Protein AF-Q5IG02-F1 (afdb_monomer)

InterPro domains:
  IPR018108 Mitochondrial carrier protein, transmembrane region [PF00153] (3-53)
  IPR018108 Mitochondrial carrier protein, transmembrane region [PS50920] (1-50)
  IPR023395 Mitochondrial carrier protein domain superfamily [G3DSA:1.50.40.10] (1-66)
  IPR023395 Mitochondrial carrier protein domain superfamily [SSF103506] (2-59)

Organism: Crassostrea virginica (NCBI:txid6565)

Solvent-accessible surface area (backbone atoms only — not comparable to full-atom values): 4173 Å² total; per-residue (Å²): 142,91,68,78,61,63,62,52,53,52,51,49,49,46,70,73,58,31,73,63,50,53,46,70,57,48,47,57,56,49,49,53,54,47,48,54,51,48,51,50,52,48,52,51,50,49,50,51,50,52,52,48,59,65,56,54,79,75,56,84,85,83,87,77,92,68,95,127

Sequence (68 aa):
PKYRGVIRTLRIMFQEEGMRGLYTGLTPAIHRQLGFATVKIGCYDNTKHLYTKLRYRGEPFSSGVGER

Foldseek 3Di:
DPDPPPVVVVVVCCVVVNPVVCCVPVVVVVVVVVVVVCVVVVVVCVVVVVVVVVVVVPDDDDDDDDDD

Radius of gyration: 21.97 Å; Cα contacts (8 Å, |Δi|>4): 7; chains: 1; bounding box: 49×23×50 Å

Mean predicted aligned error: 13.67 Å

Structure (mmCIF, N/CA/C/O backbone):
data_AF-Q5IG02-F1
#
_entry.id   AF-Q5IG02-F1
#
loop_
_atom_site.group_PDB
_atom_site.id
_atom_site.type_symbol
_atom_site.label_atom_id
_atom_site.label_alt_id
_atom_site.label_comp_id
_atom_site.label_asym_id
_atom_site.label_entity_id
_atom_site.label_seq_id
_atom_site.pdbx_PDB_ins_code
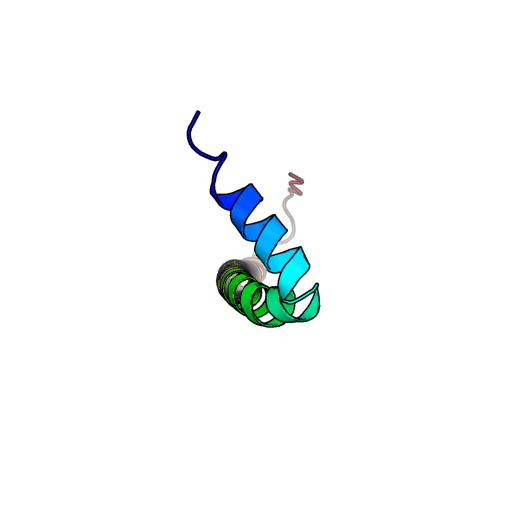_atom_site.Cartn_x
_atom_site.Cartn_y
_atom_site.Cartn_z
_atom_site.occupancy
_atom_site.B_iso_or_equiv
_atom_site.auth_seq_id
_atom_site.auth_comp_id
_atom_site.auth_asym_id
_atom_site.auth_atom_id
_atom_site.pdbx_PDB_model_num
ATOM 1 N N . PRO A 1 1 ? 3.263 15.625 23.587 1.00 48.50 1 PRO A N 1
ATOM 2 C CA . PRO A 1 1 ? 2.791 14.221 23.703 1.00 48.50 1 PRO A CA 1
ATOM 3 C C . PRO A 1 1 ? 1.319 14.064 23.255 1.00 48.50 1 PRO A C 1
ATOM 5 O O . PRO A 1 1 ? 0.407 14.172 24.067 1.00 48.50 1 PRO A O 1
ATOM 8 N N . LYS A 1 2 ? 1.071 13.887 21.948 1.00 51.75 2 LYS A N 1
ATOM 9 C CA . LYS A 1 2 ? -0.263 14.081 21.338 1.00 51.75 2 LYS A CA 1
ATOM 10 C C . LYS A 1 2 ? -0.669 12.917 20.418 1.00 51.75 2 LYS A C 1
ATOM 12 O O . LYS A 1 2 ? -1.015 13.137 19.274 1.00 51.75 2 LYS A O 1
ATOM 17 N N . TYR A 1 3 ? -0.591 11.677 20.912 1.00 54.19 3 TYR A N 1
ATOM 18 C CA . TYR A 1 3 ? -1.016 10.470 20.169 1.00 54.19 3 TYR A CA 1
ATOM 19 C C . TYR A 1 3 ? -1.633 9.371 21.062 1.00 54.19 3 TYR A C 1
ATOM 21 O O . TYR A 1 3 ? -1.654 8.202 20.696 1.00 54.19 3 TYR A O 1
ATOM 29 N N . ARG A 1 4 ? -2.179 9.708 22.244 1.00 60.25 4 ARG A N 1
ATOM 30 C CA . ARG A 1 4 ? -2.8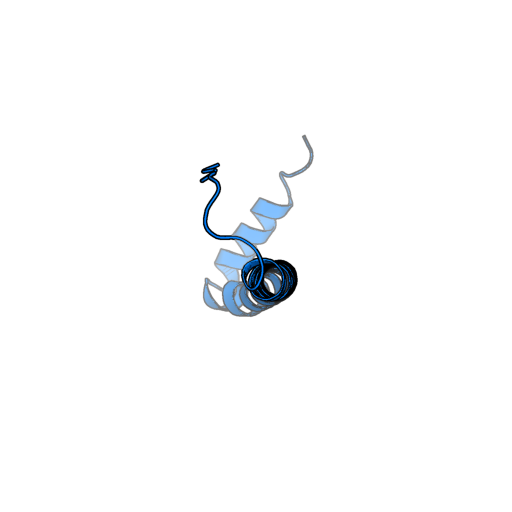33 8.704 23.120 1.00 60.25 4 ARG A CA 1
ATOM 31 C C . ARG A 1 4 ? -4.273 8.345 22.708 1.00 60.25 4 ARG A C 1
ATOM 33 O O . ARG A 1 4 ? -4.803 7.364 23.215 1.00 60.25 4 ARG A O 1
ATOM 40 N N . GLY A 1 5 ? -4.898 9.106 21.802 1.00 71.56 5 GLY A N 1
ATOM 41 C CA . GLY A 1 5 ? -6.294 8.890 21.386 1.00 71.56 5 GLY A CA 1
ATOM 42 C C . GLY A 1 5 ? -6.468 7.807 20.318 1.00 71.56 5 GLY A C 1
ATOM 43 O O . GLY A 1 5 ? -7.280 6.905 20.486 1.00 71.56 5 GLY A O 1
ATOM 44 N N . VAL A 1 6 ? -5.654 7.843 19.258 1.00 75.31 6 VAL A N 1
ATOM 45 C CA . VAL A 1 6 ? -5.848 7.000 18.061 1.00 75.31 6 VAL A CA 1
ATOM 46 C C . VAL A 1 6 ? -5.673 5.511 18.368 1.00 75.31 6 VAL A C 1
ATOM 48 O O . VAL A 1 6 ? -6.468 4.693 17.924 1.00 75.31 6 VAL A O 1
ATOM 51 N N . ILE A 1 7 ? -4.681 5.160 19.194 1.00 79.56 7 ILE A N 1
ATOM 52 C CA . ILE A 1 7 ? -4.421 3.766 19.592 1.00 79.56 7 ILE A CA 1
ATOM 53 C C . ILE A 1 7 ? -5.577 3.210 20.435 1.00 79.56 7 ILE A C 1
ATOM 55 O O . ILE A 1 7 ? -5.929 2.040 20.310 1.00 79.56 7 ILE A O 1
ATOM 59 N N . ARG A 1 8 ? -6.201 4.044 21.279 1.00 75.06 8 ARG A N 1
ATOM 60 C CA . ARG A 1 8 ? -7.350 3.633 22.094 1.00 75.06 8 ARG A CA 1
ATOM 61 C C . ARG A 1 8 ? -8.576 3.377 21.224 1.00 75.06 8 ARG A C 1
ATOM 63 O O . ARG A 1 8 ? -9.226 2.357 21.408 1.00 75.06 8 ARG A O 1
ATOM 70 N N . THR A 1 9 ? -8.849 4.262 20.268 1.00 76.44 9 THR A N 1
ATOM 71 C CA . THR A 1 9 ? -9.942 4.089 19.304 1.00 76.44 9 THR A CA 1
ATOM 72 C C . THR A 1 9 ? -9.715 2.858 18.431 1.00 76.44 9 THR A C 1
ATOM 74 O O . THR A 1 9 ? -10.611 2.032 18.332 1.00 76.44 9 THR A O 1
ATOM 77 N N . LEU A 1 10 ? -8.499 2.667 17.902 1.00 74.12 10 LEU A N 1
ATOM 78 C CA . LEU A 1 10 ? -8.114 1.462 17.158 1.00 74.12 10 LEU A CA 1
ATOM 79 C C . LEU A 1 10 ? -8.332 0.187 17.974 1.00 74.12 10 LEU A C 1
ATOM 81 O O . LEU A 1 10 ? -8.822 -0.794 17.430 1.00 74.12 10 LEU A O 1
ATOM 85 N N . ARG A 1 11 ? -8.003 0.201 19.273 1.00 75.56 11 ARG A N 1
ATOM 86 C CA . ARG A 1 11 ? -8.197 -0.941 20.178 1.00 75.56 11 ARG A CA 1
ATOM 87 C C . ARG A 1 11 ? -9.673 -1.257 20.424 1.00 75.56 11 ARG A C 1
ATOM 89 O O . ARG A 1 11 ? -10.017 -2.430 20.473 1.00 75.56 11 ARG A O 1
ATOM 96 N N . ILE A 1 12 ? -10.517 -0.237 20.580 1.00 77.69 12 ILE A N 1
ATOM 97 C CA . ILE A 1 12 ? -11.970 -0.405 20.753 1.00 77.69 12 ILE A CA 1
ATOM 98 C C . ILE A 1 12 ? -12.584 -0.960 19.463 1.00 77.69 12 ILE A C 1
ATOM 100 O O . ILE A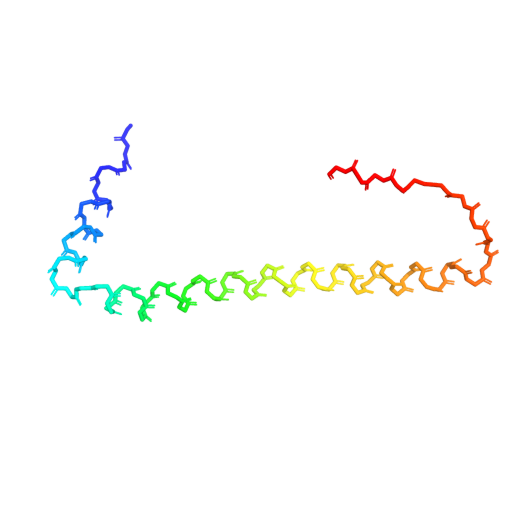 1 12 ? -13.268 -1.974 19.509 1.00 77.69 12 ILE A O 1
ATOM 104 N N . MET A 1 13 ? -12.221 -0.393 18.309 1.00 73.56 13 MET A N 1
ATOM 105 C CA . MET A 1 13 ? -12.643 -0.879 16.988 1.00 73.56 13 MET A CA 1
ATOM 106 C C . MET A 1 13 ? -12.230 -2.342 16.757 1.00 73.56 13 MET A C 1
ATOM 108 O O . MET A 1 13 ? -13.016 -3.147 16.267 1.00 73.56 13 MET A O 1
ATOM 112 N N . PHE A 1 14 ? -11.016 -2.711 17.186 1.00 72.38 14 PHE A N 1
ATOM 113 C CA . PHE A 1 14 ? -10.515 -4.091 17.152 1.00 72.38 14 PHE A CA 1
ATOM 114 C C . PHE A 1 14 ? -11.352 -5.058 17.995 1.00 72.38 14 PHE A C 1
ATOM 116 O O . PHE A 1 14 ? -11.417 -6.244 17.678 1.00 72.38 14 PHE A O 1
ATOM 123 N N . GLN A 1 15 ? -11.931 -4.568 19.091 1.00 71.94 15 GLN A N 1
ATOM 124 C CA . GLN A 1 15 ? -12.676 -5.364 20.058 1.00 71.94 15 GLN A CA 1
ATOM 125 C C . GLN A 1 15 ? -14.173 -5.449 19.709 1.00 71.94 15 GLN A C 1
ATOM 127 O O . GLN A 1 15 ? -14.785 -6.468 20.010 1.00 71.94 15 GLN A O 1
ATOM 132 N N . GLU A 1 16 ? -14.734 -4.431 19.043 1.00 70.62 16 GLU A N 1
ATOM 133 C CA . GLU A 1 16 ? -16.138 -4.390 18.597 1.00 70.62 16 GLU A CA 1
ATOM 134 C C . GLU A 1 16 ? -16.380 -5.078 17.243 1.00 70.62 16 GLU A C 1
ATOM 136 O O . GLU A 1 16 ? -17.302 -5.880 17.130 1.00 70.62 16 GLU A O 1
ATOM 141 N N . GLU A 1 17 ? -15.564 -4.810 16.216 1.00 65.81 17 GLU A N 1
ATOM 142 C CA . GLU A 1 17 ? -15.758 -5.380 14.864 1.00 65.81 17 GLU A CA 1
ATOM 143 C C . GLU A 1 17 ? -14.856 -6.598 14.579 1.00 65.81 17 GLU A C 1
ATOM 145 O O . GLU A 1 17 ? -15.015 -7.301 13.574 1.00 65.81 17 GLU A O 1
ATOM 150 N N . GLY A 1 18 ? -13.892 -6.867 15.464 1.00 68.44 18 GLY A N 1
ATOM 151 C CA . GLY A 1 18 ? -12.894 -7.919 15.294 1.00 68.44 18 GLY A CA 1
ATOM 152 C C . GLY A 1 18 ? -11.875 -7.633 14.179 1.00 68.44 18 GLY A C 1
ATOM 153 O O . GLY A 1 18 ? -11.956 -6.657 13.432 1.00 68.44 18 GLY A O 1
ATOM 154 N N . MET A 1 19 ? -10.903 -8.539 14.018 1.00 60.78 19 MET A N 1
ATOM 155 C CA . MET A 1 19 ? -9.861 -8.458 12.977 1.00 60.78 19 MET A CA 1
ATOM 156 C C . MET A 1 19 ? -10.434 -8.306 11.557 1.00 60.78 19 MET A C 1
ATOM 158 O O . MET A 1 19 ? -9.773 -7.763 10.682 1.00 60.78 19 MET A O 1
ATOM 162 N N . ARG A 1 20 ? -11.667 -8.753 11.300 1.00 66.12 20 ARG A N 1
ATOM 163 C CA . ARG A 1 20 ? -12.275 -8.676 9.966 1.00 66.12 20 ARG A CA 1
ATOM 164 C C . ARG A 1 20 ? -12.582 -7.241 9.533 1.00 66.12 20 ARG A C 1
ATOM 166 O O . ARG A 1 20 ? -12.199 -6.897 8.419 1.00 66.12 20 ARG A O 1
ATOM 173 N N . GLY A 1 21 ? -13.180 -6.413 10.397 1.00 67.19 21 GLY A N 1
ATOM 174 C CA . GLY A 1 21 ? -13.546 -5.025 10.065 1.00 67.19 21 GLY A CA 1
ATOM 175 C C . GLY A 1 21 ? -12.327 -4.148 9.766 1.00 67.19 21 GLY A C 1
ATOM 176 O O . GLY A 1 21 ? -12.271 -3.453 8.746 1.00 67.19 21 GLY A O 1
ATOM 177 N N . LEU A 1 22 ? -11.277 -4.289 10.582 1.00 67.81 22 L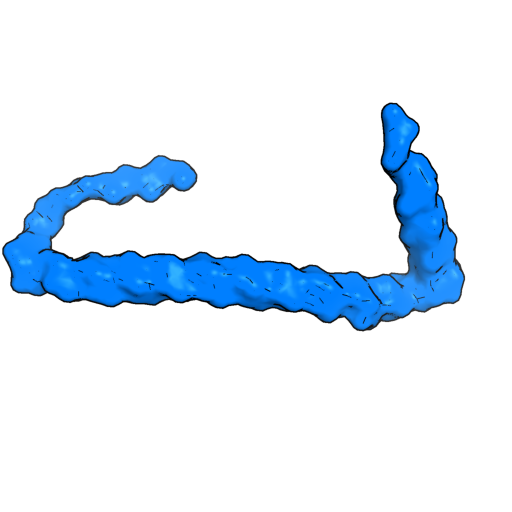EU A N 1
ATOM 178 C CA . LEU A 1 22 ? -10.015 -3.575 10.385 1.00 67.81 22 LEU A CA 1
ATOM 179 C C . LEU A 1 22 ? -9.279 -3.989 9.114 1.00 67.81 22 LEU A C 1
ATOM 181 O O . LEU A 1 22 ? -8.754 -3.116 8.430 1.00 67.81 22 LEU A O 1
ATOM 185 N N . TYR A 1 23 ? -9.247 -5.274 8.759 1.00 66.75 23 TYR A N 1
ATOM 186 C CA . TYR A 1 23 ? -8.603 -5.693 7.513 1.00 66.75 23 TYR A CA 1
ATOM 187 C C . TYR A 1 23 ? -9.386 -5.206 6.286 1.00 66.75 23 TYR A C 1
ATOM 189 O O . TYR A 1 23 ? -8.775 -4.725 5.338 1.00 66.75 23 TYR A O 1
ATOM 197 N N . THR A 1 24 ? -10.722 -5.196 6.298 1.00 69.94 24 THR A N 1
ATOM 198 C CA . THR A 1 24 ? -11.493 -4.671 5.154 1.00 69.94 24 THR A CA 1
ATOM 199 C C . THR A 1 24 ? -11.286 -3.179 4.881 1.00 69.94 24 THR A C 1
ATOM 201 O O . THR A 1 24 ? -11.379 -2.784 3.724 1.00 69.94 24 THR A O 1
ATOM 204 N N . GLY A 1 25 ? -10.972 -2.351 5.886 1.00 72.50 25 GLY A N 1
ATOM 205 C CA . GLY A 1 25 ? -10.724 -0.909 5.703 1.00 72.50 25 GLY A CA 1
ATOM 206 C C . GLY A 1 25 ? -9.243 -0.516 5.628 1.00 72.50 25 GLY A C 1
ATOM 207 O O . GLY A 1 25 ? -8.850 0.336 4.830 1.00 72.50 25 GLY A O 1
ATOM 208 N N . LEU A 1 26 ? -8.388 -1.160 6.424 1.00 77.56 26 LEU A N 1
ATOM 209 C CA . LEU A 1 26 ? -6.959 -0.853 6.487 1.00 77.56 26 LEU A CA 1
ATOM 210 C C . LEU A 1 26 ? -6.189 -1.477 5.319 1.00 77.56 26 LEU A C 1
ATOM 212 O O . LEU A 1 26 ? -5.295 -0.835 4.767 1.00 77.56 26 LEU A O 1
ATOM 216 N N . THR A 1 27 ? -6.545 -2.696 4.900 1.00 82.69 27 THR A N 1
ATOM 217 C CA . THR A 1 27 ? -5.910 -3.348 3.750 1.00 82.69 27 THR A CA 1
ATOM 218 C C . THR A 1 27 ? -6.050 -2.535 2.463 1.00 82.69 27 THR A C 1
ATOM 220 O O . THR A 1 27 ? -5.015 -2.330 1.838 1.00 82.69 27 THR A O 1
ATOM 223 N N . PRO A 1 28 ? -7.218 -1.997 2.050 1.00 81.56 28 PRO A N 1
ATOM 224 C CA . PRO A 1 28 ? -7.289 -1.170 0.843 1.00 81.56 28 PRO A CA 1
ATOM 225 C C . PRO A 1 28 ? -6.532 0.160 0.978 1.00 81.56 28 PRO A C 1
ATOM 227 O O . PRO A 1 28 ? -5.940 0.623 0.002 1.00 81.56 28 PRO A O 1
ATOM 230 N N . ALA A 1 29 ? -6.483 0.758 2.174 1.00 84.12 29 ALA A N 1
ATOM 231 C CA . ALA A 1 29 ? -5.707 1.976 2.416 1.00 84.12 29 ALA A CA 1
ATOM 232 C C . ALA A 1 29 ? -4.197 1.733 2.245 1.00 84.12 29 ALA A C 1
ATOM 234 O O . ALA A 1 29 ? -3.521 2.476 1.527 1.00 84.12 29 ALA A O 1
ATOM 235 N N . ILE A 1 30 ? -3.688 0.653 2.846 1.00 86.88 30 ILE A N 1
ATOM 236 C CA . ILE A 1 30 ? -2.297 0.219 2.694 1.00 86.88 30 ILE A CA 1
ATOM 237 C C . ILE A 1 30 ? -2.035 -0.204 1.250 1.00 86.88 30 ILE A C 1
ATOM 239 O O . ILE A 1 30 ? -1.048 0.229 0.673 1.00 86.88 30 ILE A O 1
ATOM 243 N N . HIS A 1 31 ? -2.924 -0.982 0.632 1.00 91.06 31 HIS A N 1
ATOM 244 C CA . HIS A 1 31 ? -2.788 -1.457 -0.745 1.00 91.06 31 HIS A CA 1
ATOM 245 C C . HIS A 1 31 ? -2.676 -0.299 -1.739 1.00 91.06 31 HIS A C 1
ATOM 247 O O . HIS A 1 31 ? -1.846 -0.341 -2.641 1.00 91.06 31 HIS A O 1
ATOM 253 N N . ARG A 1 32 ? -3.444 0.779 -1.540 1.00 87.25 32 ARG A N 1
ATOM 254 C CA . ARG A 1 32 ? -3.324 2.006 -2.335 1.00 87.25 32 ARG A CA 1
ATOM 255 C C . ARG A 1 32 ? -1.951 2.663 -2.159 1.00 87.25 32 ARG A C 1
ATOM 257 O O . ARG A 1 32 ? -1.331 3.039 -3.150 1.00 87.25 32 ARG A O 1
ATOM 264 N N . GLN A 1 33 ? -1.458 2.794 -0.926 1.00 90.50 33 GLN A N 1
ATOM 265 C CA . GLN A 1 33 ? -0.130 3.366 -0.657 1.00 90.50 33 GLN A CA 1
ATOM 266 C C . GLN A 1 33 ? 1.000 2.506 -1.231 1.00 90.50 33 GLN A C 1
ATOM 268 O O . GLN A 1 33 ? 1.912 3.036 -1.864 1.00 90.50 33 GLN A O 1
ATOM 273 N N . LEU A 1 34 ? 0.904 1.189 -1.054 1.00 90.31 34 LEU A N 1
ATOM 274 C CA . LEU A 1 34 ? 1.827 0.209 -1.611 1.00 90.31 34 LEU A CA 1
ATOM 275 C C . LEU A 1 34 ? 1.817 0.281 -3.133 1.00 90.31 34 LEU A C 1
ATOM 277 O O . LEU A 1 34 ? 2.874 0.453 -3.714 1.00 90.31 34 LEU A O 1
ATOM 281 N N . GLY A 1 35 ? 0.647 0.284 -3.772 1.00 93.12 35 GLY A N 1
ATOM 282 C CA . GLY A 1 35 ? 0.516 0.437 -5.219 1.00 93.12 35 GLY A CA 1
ATOM 283 C C . GLY A 1 35 ? 1.192 1.707 -5.736 1.00 93.12 35 GLY A C 1
ATOM 284 O O . GLY A 1 35 ? 2.000 1.634 -6.655 1.00 93.12 35 GLY A O 1
ATOM 285 N N . PHE A 1 36 ? 0.953 2.867 -5.117 1.00 87.94 36 PHE A N 1
ATOM 286 C CA . PHE A 1 36 ? 1.626 4.104 -5.529 1.00 87.94 36 PHE A CA 1
ATOM 287 C C . PHE A 1 36 ? 3.144 4.074 -5.313 1.00 87.94 36 PHE A C 1
ATOM 289 O O . PHE A 1 36 ? 3.888 4.587 -6.152 1.00 87.94 36 PHE A O 1
ATOM 296 N N . ALA A 1 37 ? 3.621 3.477 -4.218 1.00 87.69 37 ALA A N 1
ATOM 297 C CA . ALA A 1 37 ? 5.049 3.310 -3.966 1.00 87.69 37 ALA A CA 1
ATOM 298 C C . ALA A 1 37 ? 5.690 2.336 -4.970 1.00 87.69 37 ALA A C 1
ATOM 300 O O . ALA A 1 37 ? 6.722 2.653 -5.558 1.00 87.69 37 ALA A O 1
ATOM 301 N N . THR A 1 38 ? 5.043 1.200 -5.231 1.00 93.00 38 THR A N 1
ATOM 302 C CA . THR A 1 38 ? 5.466 0.177 -6.191 1.00 93.00 38 THR A CA 1
ATOM 303 C C . THR A 1 38 ? 5.477 0.716 -7.610 1.00 93.00 38 THR A C 1
ATOM 305 O O . THR A 1 38 ? 6.444 0.489 -8.322 1.00 93.00 38 THR A O 1
ATOM 308 N N . VAL A 1 39 ? 4.457 1.466 -8.029 1.00 92.12 39 VAL A N 1
ATOM 309 C CA . VAL A 1 39 ? 4.421 2.092 -9.359 1.00 92.12 39 VAL A CA 1
ATOM 310 C C . VAL A 1 39 ? 5.551 3.105 -9.502 1.00 92.12 39 VAL A C 1
ATOM 312 O O . VAL A 1 39 ? 6.223 3.127 -10.527 1.00 92.12 39 VAL A O 1
ATOM 315 N N . LYS A 1 40 ? 5.812 3.913 -8.467 1.00 85.38 40 LYS A N 1
ATOM 316 C CA . LYS A 1 40 ? 6.930 4.860 -8.468 1.00 85.38 40 LYS A CA 1
ATOM 317 C C . LYS A 1 40 ? 8.264 4.128 -8.633 1.00 85.38 40 LYS A C 1
ATOM 319 O O . LYS A 1 40 ? 8.991 4.424 -9.576 1.00 85.38 40 LYS A O 1
ATOM 324 N N . ILE A 1 41 ? 8.563 3.167 -7.757 1.00 86.62 41 ILE A N 1
ATOM 325 C CA . ILE A 1 41 ? 9.805 2.377 -7.802 1.00 86.62 41 ILE A CA 1
ATOM 326 C C . ILE A 1 41 ? 9.911 1.629 -9.135 1.00 86.62 41 ILE A C 1
ATOM 328 O O . ILE A 1 41 ? 10.938 1.702 -9.796 1.00 86.62 41 ILE A O 1
ATOM 332 N N . GLY A 1 42 ? 8.822 1.010 -9.586 1.00 88.25 42 GLY A N 1
ATOM 333 C CA . GLY A 1 42 ? 8.742 0.290 -10.850 1.00 88.25 42 GLY A CA 1
ATOM 334 C C . GLY A 1 42 ? 9.031 1.179 -12.054 1.00 88.25 42 GLY A C 1
ATOM 335 O O . GLY A 1 42 ? 9.817 0.783 -12.902 1.00 88.25 42 GLY A O 1
ATOM 336 N N . CYS A 1 43 ? 8.474 2.392 -12.122 1.00 82.38 43 CYS A N 1
ATOM 337 C CA . CYS A 1 43 ? 8.782 3.355 -13.183 1.00 82.38 43 CYS A CA 1
ATOM 338 C C . CYS A 1 43 ? 10.229 3.87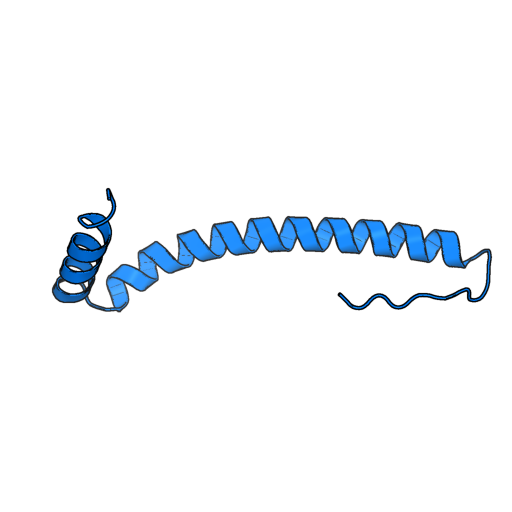0 -13.113 1.00 82.38 43 CYS A C 1
ATOM 340 O O . CYS A 1 43 ? 10.862 4.026 -14.161 1.00 82.38 43 CYS A O 1
ATOM 342 N N . TYR A 1 44 ? 10.769 4.114 -11.912 1.00 81.69 44 TYR A N 1
ATOM 343 C CA . TYR A 1 44 ? 12.175 4.498 -11.740 1.00 81.69 44 TYR A CA 1
ATOM 344 C C . TYR A 1 44 ? 13.119 3.393 -12.214 1.00 81.69 44 TYR A C 1
ATOM 346 O O . TYR A 1 44 ? 14.024 3.670 -13.001 1.00 81.69 44 TYR A O 1
ATOM 354 N N . ASP A 1 45 ? 12.873 2.149 -11.811 1.00 76.75 45 ASP A N 1
ATOM 355 C CA . ASP A 1 45 ? 13.669 1.004 -12.241 1.00 76.75 45 ASP A CA 1
ATOM 356 C C . ASP A 1 45 ? 13.474 0.700 -13.725 1.00 76.75 45 ASP A C 1
ATOM 358 O O . ASP A 1 45 ? 14.451 0.381 -14.393 1.00 76.75 45 ASP A O 1
ATOM 362 N N . ASN A 1 46 ? 12.273 0.873 -14.291 1.00 76.25 46 ASN A N 1
ATOM 363 C CA . ASN A 1 46 ? 12.054 0.697 -15.732 1.00 76.25 46 ASN A CA 1
ATOM 364 C C . ASN A 1 46 ? 12.845 1.725 -16.543 1.00 76.25 46 ASN A C 1
ATOM 366 O O . ASN A 1 46 ? 13.511 1.378 -17.515 1.00 76.25 46 ASN A O 1
ATOM 370 N N . THR A 1 47 ? 12.811 2.988 -16.113 1.00 71.50 47 THR A N 1
ATOM 371 C CA . THR A 1 47 ? 13.533 4.072 -16.782 1.00 71.50 47 THR A CA 1
ATOM 372 C C . THR A 1 47 ? 15.034 3.859 -16.638 1.00 71.50 47 THR A C 1
ATOM 374 O O . THR A 1 47 ? 15.748 3.851 -17.635 1.00 71.50 47 THR A O 1
ATOM 377 N N . LYS A 1 48 ? 15.529 3.581 -15.426 1.00 73.81 48 LYS A N 1
ATOM 378 C CA . LYS A 1 48 ? 16.943 3.268 -15.198 1.00 73.81 48 LYS A CA 1
ATOM 379 C C . LYS A 1 48 ? 17.377 2.051 -16.015 1.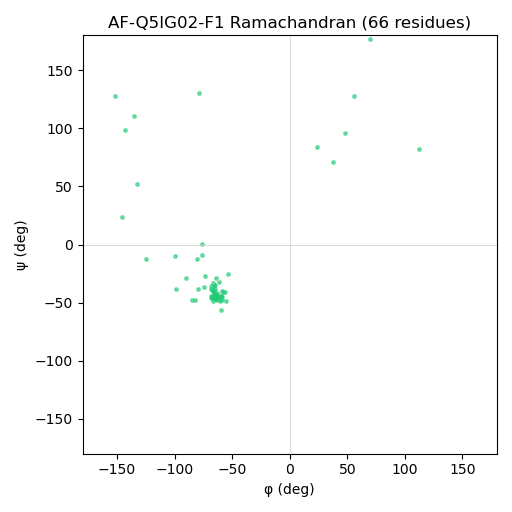00 73.81 48 LYS A C 1
ATOM 381 O O . LYS A 1 48 ? 18.394 2.125 -16.689 1.00 73.81 48 LYS A O 1
ATOM 386 N N . HIS A 1 49 ? 16.588 0.978 -16.041 1.00 71.94 49 HIS A N 1
ATOM 387 C CA . HIS A 1 49 ? 16.876 -0.223 -16.821 1.00 71.94 49 HIS A CA 1
ATOM 388 C C . HIS A 1 49 ? 16.908 0.067 -18.323 1.00 71.94 49 HIS A C 1
ATOM 390 O O . HIS A 1 49 ? 17.829 -0.379 -18.997 1.00 71.94 49 HIS A O 1
ATOM 396 N N . LEU A 1 50 ? 15.964 0.850 -18.854 1.00 72.00 50 LEU A N 1
ATOM 397 C CA . LEU A 1 50 ? 15.929 1.225 -20.269 1.00 72.00 50 LEU A CA 1
ATOM 398 C C . LEU A 1 50 ? 17.123 2.111 -20.654 1.00 72.00 50 LEU A C 1
ATOM 400 O O . LEU A 1 50 ? 17.784 1.847 -21.658 1.00 72.00 50 LEU A O 1
ATOM 404 N N . TYR A 1 51 ? 17.450 3.111 -19.831 1.00 66.00 51 TYR A N 1
ATOM 405 C CA . TYR A 1 51 ? 18.614 3.977 -20.037 1.00 66.00 51 TYR A CA 1
ATOM 406 C C . TYR A 1 51 ? 19.932 3.205 -19.911 1.00 66.00 51 TYR A C 1
ATOM 408 O O . TYR A 1 51 ? 20.818 3.368 -20.748 1.00 66.00 51 TYR A O 1
ATOM 416 N N . THR A 1 52 ? 20.058 2.318 -18.923 1.00 67.38 52 THR A N 1
ATOM 417 C CA . THR A 1 52 ? 21.204 1.414 -18.785 1.00 67.38 52 THR A CA 1
ATOM 418 C C . THR A 1 52 ? 21.313 0.499 -20.006 1.00 67.38 52 THR A C 1
ATOM 420 O O . THR A 1 52 ? 22.383 0.411 -20.595 1.00 67.38 52 THR A O 1
ATOM 423 N N . LYS A 1 53 ? 20.219 -0.109 -20.475 1.00 64.44 53 LYS A N 1
ATOM 424 C CA . LYS A 1 53 ? 20.218 -1.030 -21.626 1.00 64.44 53 LYS A CA 1
ATOM 425 C C . LYS A 1 53 ? 20.605 -0.346 -22.943 1.00 64.44 53 LYS A C 1
ATOM 427 O O . LYS A 1 53 ? 21.292 -0.952 -23.759 1.00 64.44 53 LYS A O 1
ATOM 432 N N . LEU A 1 54 ? 20.224 0.921 -23.130 1.00 67.00 54 LEU A N 1
ATOM 433 C CA . LEU A 1 54 ? 20.645 1.733 -24.279 1.00 67.00 54 LEU A CA 1
ATOM 434 C C . LEU A 1 54 ? 22.108 2.202 -24.165 1.00 67.00 54 LEU A C 1
ATOM 436 O O . LEU A 1 54 ? 22.816 2.217 -25.170 1.00 67.00 54 LEU A O 1
ATOM 440 N N . ARG A 1 55 ? 22.588 2.531 -22.956 1.00 63.31 55 ARG A N 1
ATOM 441 C CA . ARG A 1 55 ? 23.985 2.936 -22.692 1.00 63.31 55 ARG A CA 1
ATOM 442 C C . ARG A 1 55 ? 24.975 1.757 -22.753 1.00 63.31 55 ARG A C 1
ATOM 444 O O . ARG A 1 55 ? 26.128 1.967 -23.103 1.00 63.31 55 ARG A O 1
ATOM 451 N N . TYR A 1 56 ? 24.533 0.524 -22.485 1.00 55.84 56 TYR A N 1
ATOM 452 C CA . TYR A 1 56 ? 25.365 -0.694 -22.519 1.00 55.84 56 TYR A CA 1
ATOM 453 C C . TYR A 1 56 ? 25.686 -1.223 -23.926 1.00 55.84 56 TYR A C 1
ATOM 455 O O . TYR A 1 56 ? 26.533 -2.099 -24.068 1.00 55.84 56 TYR A O 1
ATOM 463 N N . ARG A 1 57 ? 25.067 -0.694 -24.989 1.00 58.03 57 ARG A N 1
ATOM 464 C CA . ARG A 1 57 ? 25.433 -1.046 -26.375 1.00 58.03 57 ARG A CA 1
ATOM 465 C C . ARG A 1 57 ? 26.733 -0.362 -26.844 1.00 58.03 57 ARG A C 1
ATOM 467 O O . ARG A 1 57 ? 27.128 -0.562 -27.987 1.00 58.03 57 ARG A O 1
ATOM 474 N N . GLY A 1 58 ? 27.372 0.439 -25.983 1.00 55.94 58 GLY A N 1
ATOM 475 C CA . GLY A 1 58 ? 28.575 1.208 -26.308 1.00 55.94 58 GLY A CA 1
ATOM 476 C C . GLY A 1 58 ? 29.806 0.997 -25.420 1.00 55.94 58 GLY A C 1
ATOM 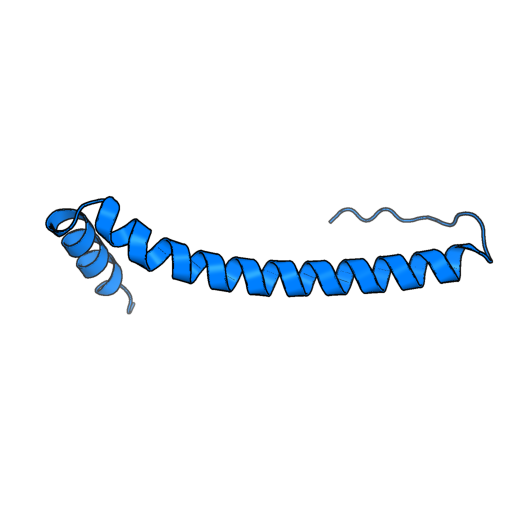477 O O . GLY A 1 58 ? 30.858 1.439 -25.842 1.00 55.94 58 GLY A O 1
ATOM 478 N N . GLU A 1 59 ? 29.740 0.344 -24.253 1.00 54.59 59 GLU A N 1
ATOM 479 C CA . GLU A 1 59 ? 30.923 0.168 -23.381 1.00 54.59 59 GLU A CA 1
ATOM 480 C C . GLU A 1 59 ? 30.810 -1.110 -22.522 1.00 54.59 59 GLU A C 1
ATOM 482 O O . GLU A 1 59 ? 29.799 -1.281 -21.827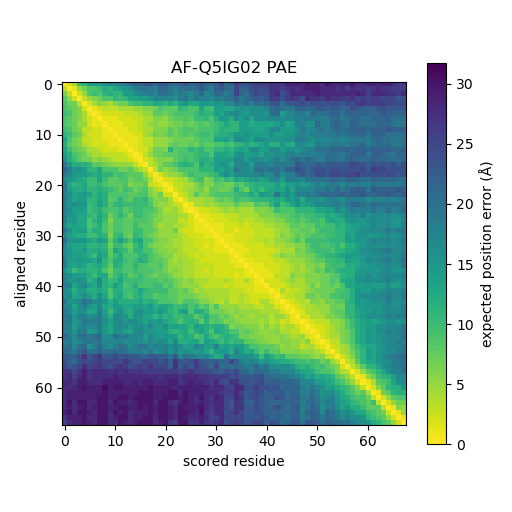 1.00 54.59 59 GLU A O 1
ATOM 487 N N . PRO A 1 60 ? 31.812 -2.015 -22.519 1.00 56.53 60 PRO A N 1
ATOM 488 C CA . PRO A 1 60 ? 31.876 -3.109 -21.566 1.00 56.53 60 PRO A CA 1
ATOM 489 C C . PRO A 1 60 ? 32.398 -2.600 -20.213 1.00 56.53 60 PRO A C 1
ATOM 491 O O . PRO A 1 60 ? 33.434 -1.956 -20.131 1.00 56.53 60 PRO A O 1
ATOM 494 N N . PHE A 1 61 ? 31.680 -2.953 -19.147 1.00 61.59 61 PHE A N 1
ATOM 495 C CA . PHE A 1 61 ? 32.193 -3.138 -17.785 1.00 61.59 61 PHE A CA 1
ATOM 496 C C . PHE A 1 61 ? 33.102 -2.032 -17.202 1.00 61.59 61 PHE A C 1
ATOM 498 O O . PHE A 1 61 ? 34.326 -2.090 -17.279 1.00 61.59 61 PHE A O 1
ATOM 505 N N . SER A 1 62 ? 32.502 -1.121 -16.429 1.00 47.94 62 SER A N 1
ATOM 506 C CA . SER A 1 62 ? 33.182 -0.566 -1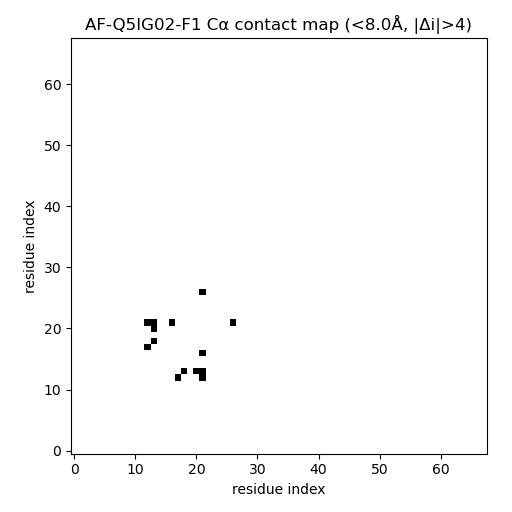5.254 1.00 47.94 62 SER A CA 1
ATOM 507 C C . SER A 1 62 ? 32.195 -0.330 -14.103 1.00 47.94 62 SER A C 1
ATOM 509 O O . SER A 1 62 ? 31.429 0.625 -14.095 1.00 47.94 62 SER A O 1
ATOM 511 N N . SER A 1 63 ? 32.208 -1.314 -13.199 1.00 56.69 63 SER A N 1
ATOM 512 C CA . SER A 1 63 ? 32.290 -1.230 -11.730 1.00 56.69 63 SER A CA 1
ATOM 513 C C . SER A 1 63 ? 31.288 -0.410 -10.878 1.00 56.69 63 SER A C 1
ATOM 515 O O . SER A 1 63 ? 31.121 0.794 -11.023 1.00 56.69 63 SER A O 1
ATOM 517 N N . GLY A 1 64 ? 30.721 -1.105 -9.872 1.00 46.91 64 GLY A N 1
ATOM 518 C CA . GLY A 1 64 ? 30.044 -0.562 -8.678 1.00 46.91 64 GLY A CA 1
ATOM 519 C C . GLY A 1 64 ? 28.533 -0.830 -8.659 1.00 46.91 64 GLY A C 1
ATOM 520 O O . GLY A 1 64 ? 27.748 -0.002 -9.099 1.00 46.91 64 GLY A O 1
ATOM 521 N N . VAL A 1 65 ? 28.025 -1.996 -8.247 1.00 56.81 65 VAL A N 1
ATOM 522 C CA . VAL A 1 65 ? 28.022 -2.486 -6.851 1.00 56.81 65 VAL A CA 1
ATOM 523 C C . VAL A 1 65 ? 28.114 -1.344 -5.829 1.00 56.81 65 VAL A C 1
ATOM 525 O O . VAL A 1 65 ? 29.182 -0.995 -5.347 1.00 56.81 65 VAL A O 1
ATOM 528 N N . GLY A 1 66 ? 26.960 -0.762 -5.524 1.00 53.44 66 GLY A N 1
ATOM 529 C CA . GLY A 1 66 ? 26.571 -0.353 -4.175 1.00 53.44 66 GLY A CA 1
ATOM 530 C C . GLY A 1 66 ? 25.124 -0.832 -4.053 1.00 53.44 66 GLY A C 1
ATOM 531 O O . GLY A 1 66 ? 24.286 -0.401 -4.837 1.00 53.44 66 GLY A O 1
ATOM 532 N N . GLU A 1 67 ? 24.769 -1.840 -3.256 1.00 53.06 67 GLU A N 1
ATOM 533 C CA . GLU A 1 67 ? 25.130 -2.025 -1.846 1.00 53.06 67 GLU A CA 1
ATOM 534 C C . GLU A 1 67 ? 25.149 -0.689 -1.105 1.00 53.06 67 GLU A C 1
ATOM 536 O O . GLU A 1 67 ? 26.199 -0.122 -0.798 1.00 53.06 67 GLU A O 1
ATOM 541 N N . ARG A 1 68 ? 23.944 -0.153 -0.899 1.00 42.94 68 ARG A N 1
ATOM 542 C CA . ARG A 1 68 ? 23.401 0.187 0.420 1.00 42.94 68 ARG A CA 1
ATOM 543 C C . ARG A 1 68 ? 21.936 0.598 0.310 1.00 42.94 68 ARG A C 1
ATOM 545 O O . ARG A 1 68 ? 21.613 1.364 -0.622 1.00 42.94 68 ARG A O 1
#

Secondary structure (DSSP, 8-state):
---HHHHHHHHHHHHHTHHHHHHHHHHHHHHHHHHHHHHHHHHHHHHHHHHHHHHTTS----------

pLDDT: mean 71.1, std 12.82, range [42.94, 93.12]